Protein AF-G5N9F1-F1 (afdb_monomer)

Foldseek 3Di:
DPVLVVLLVVLVVVLVVCVVVVNPPSVVSLVVSLVVCVVVVPDDPVSNVVSSVVD

Radius of gyration: 10.95 Å; Cα contacts (8 Å, |Δi|>4): 26; chains: 1; bounding box: 27×18×29 Å

Secondary structure (DSSP, 8-state):
--HHHHHHHHHHHHHHHHHHTT---HHHHHHHHHHHHHHHT-S-HHHHHHHHHT-

Structure (mmCIF, N/CA/C/O backbone):
data_AF-G5N9F1-F1
#
_entry.id   AF-G5N9F1-F1
#
loop_
_atom_site.group_PDB
_atom_site.id
_atom_site.type_symbol
_atom_site.label_atom_id
_atom_site.label_alt_id
_atom_site.label_comp_id
_atom_site.label_asym_id
_atom_site.label_entity_id
_atom_site.label_seq_id
_atom_site.pdbx_PDB_ins_code
_atom_site.Cartn_x
_atom_site.Cartn_y
_atom_site.Cartn_z
_atom_site.occupancy
_atom_site.B_iso_or_equiv
_atom_site.auth_seq_id
_atom_site.auth_comp_id
_atom_site.auth_asym_id
_atom_site.auth_atom_id
_atom_site.pdbx_PDB_model_num
ATOM 1 N N . MET A 1 1 ? -1.886 8.451 17.974 1.00 50.62 1 MET A N 1
ATOM 2 C CA . MET A 1 1 ? -0.944 8.162 16.869 1.00 50.62 1 MET A CA 1
ATOM 3 C C . MET A 1 1 ? -1.746 7.556 15.734 1.00 50.62 1 MET A C 1
ATOM 5 O O . MET A 1 1 ? -2.447 6.585 15.983 1.00 50.62 1 MET A O 1
ATOM 9 N N . ASN A 1 2 ? -1.731 8.160 14.546 1.00 78.62 2 ASN A N 1
ATOM 10 C CA . ASN A 1 2 ? -2.512 7.667 13.413 1.00 78.62 2 ASN A CA 1
ATOM 11 C C . ASN A 1 2 ? -1.732 6.530 12.724 1.00 78.62 2 ASN A C 1
ATOM 13 O O . ASN A 1 2 ? -0.759 6.803 12.019 1.00 78.62 2 ASN A O 1
ATOM 17 N N . LYS A 1 3 ? -2.111 5.270 12.989 1.00 76.19 3 LYS A N 1
ATOM 18 C CA . LYS A 1 3 ? -1.460 4.066 12.433 1.00 76.19 3 LYS A CA 1
ATOM 19 C C . LYS A 1 3 ? -1.448 4.081 10.902 1.00 76.19 3 LYS A C 1
ATOM 21 O O . LYS A 1 3 ? -0.451 3.690 10.304 1.00 76.19 3 LYS A O 1
ATOM 26 N N . VAL A 1 4 ? -2.486 4.652 10.287 1.00 75.06 4 VAL A N 1
ATOM 27 C CA . VAL A 1 4 ? -2.592 4.872 8.835 1.00 75.06 4 VAL A CA 1
ATOM 28 C C . VAL A 1 4 ? -1.407 5.681 8.309 1.00 75.06 4 VAL A C 1
ATOM 30 O O . VAL A 1 4 ? -0.752 5.289 7.350 1.00 75.06 4 VAL A O 1
ATOM 33 N N . ALA A 1 5 ? -1.065 6.785 8.979 1.00 79.75 5 ALA A N 1
ATOM 34 C CA . ALA A 1 5 ? 0.027 7.660 8.554 1.00 79.75 5 ALA A CA 1
ATOM 35 C C . ALA A 1 5 ? 1.412 7.012 8.717 1.00 79.75 5 ALA A C 1
ATOM 37 O O . ALA A 1 5 ? 2.348 7.372 8.003 1.00 79.75 5 ALA A O 1
ATOM 38 N N . GLN A 1 6 ? 1.567 6.085 9.667 1.00 81.25 6 GLN A N 1
ATOM 39 C CA . GLN A 1 6 ? 2.792 5.300 9.807 1.00 81.25 6 GLN A CA 1
ATOM 40 C C . GLN A 1 6 ? 2.918 4.291 8.664 1.00 81.25 6 GLN A C 1
ATOM 42 O O . GLN A 1 6 ? 3.929 4.307 7.965 1.00 81.25 6 GLN A O 1
ATOM 47 N N . 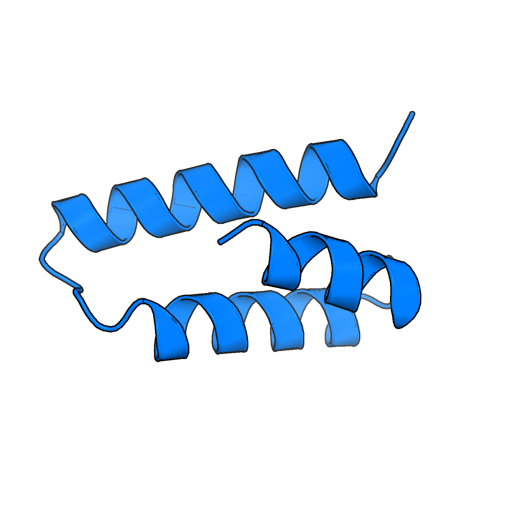TYR A 1 7 ? 1.869 3.505 8.419 1.00 81.00 7 TYR A N 1
ATOM 48 C CA . TYR A 1 7 ? 1.850 2.528 7.333 1.00 81.00 7 TYR A CA 1
ATOM 49 C C . TYR A 1 7 ? 2.021 3.172 5.961 1.00 81.00 7 TYR A C 1
ATOM 51 O O . TYR A 1 7 ? 2.782 2.665 5.147 1.00 81.00 7 TYR A O 1
ATOM 59 N N . TYR A 1 8 ? 1.394 4.324 5.714 1.00 79.69 8 TYR A N 1
ATOM 60 C CA . TYR A 1 8 ? 1.579 5.066 4.469 1.00 79.69 8 TYR A CA 1
ATOM 61 C C . TYR A 1 8 ? 3.045 5.441 4.232 1.00 79.69 8 TYR A C 1
ATOM 63 O O . TYR A 1 8 ? 3.572 5.230 3.143 1.00 79.69 8 TYR A O 1
ATOM 71 N N . ARG A 1 9 ? 3.745 5.933 5.263 1.00 82.31 9 ARG A N 1
ATOM 72 C CA . ARG A 1 9 ? 5.175 6.258 5.147 1.00 82.31 9 ARG A CA 1
ATOM 73 C C . ARG A 1 9 ? 6.034 5.028 4.873 1.00 82.31 9 ARG A C 1
ATOM 75 O O . ARG A 1 9 ? 6.932 5.107 4.040 1.00 82.31 9 ARG A O 1
ATOM 82 N N . GLU A 1 10 ? 5.768 3.913 5.548 1.00 83.25 10 GLU A N 1
ATOM 83 C CA . GLU A 1 10 ? 6.490 2.654 5.324 1.00 83.25 10 GLU A CA 1
ATOM 84 C C . GLU A 1 10 ? 6.238 2.100 3.911 1.00 83.25 10 GLU A C 1
ATOM 86 O O . GLU A 1 10 ? 7.176 1.680 3.230 1.00 83.25 10 GLU A O 1
ATOM 91 N N . LEU A 1 11 ? 4.994 2.177 3.431 1.00 81.06 11 LEU A N 1
ATOM 92 C CA . LEU A 1 11 ? 4.588 1.723 2.102 1.00 81.06 11 LEU A CA 1
ATOM 93 C C . LEU A 1 11 ? 5.241 2.573 1.004 1.00 81.06 11 LEU A C 1
ATOM 95 O O . LEU A 1 11 ? 5.868 2.024 0.101 1.00 81.06 11 LEU A O 1
ATOM 99 N N . VAL A 1 12 ? 5.202 3.904 1.124 1.00 83.69 12 VAL A N 1
ATOM 100 C CA . VAL A 1 12 ? 5.867 4.830 0.189 1.00 83.69 12 VAL A CA 1
ATOM 101 C C . VAL A 1 12 ? 7.385 4.641 0.190 1.00 83.69 12 VAL A C 1
ATOM 103 O O . VAL A 1 12 ? 8.006 4.681 -0.874 1.00 83.69 12 VAL A O 1
ATOM 106 N N . ALA A 1 13 ? 8.001 4.400 1.352 1.00 86.00 13 ALA A N 1
ATOM 107 C CA . ALA A 1 13 ? 9.432 4.119 1.442 1.00 86.00 13 ALA A CA 1
ATOM 108 C C . ALA A 1 13 ? 9.799 2.814 0.713 1.00 86.00 13 ALA A C 1
ATOM 110 O O . ALA A 1 13 ? 10.732 2.813 -0.093 1.00 86.00 13 ALA A O 1
ATOM 111 N N . SER A 1 14 ? 9.028 1.743 0.932 1.00 82.31 14 SER A N 1
ATOM 112 C CA . SER A 1 14 ? 9.232 0.450 0.267 1.00 82.31 14 SER A CA 1
ATOM 113 C C . SER A 1 14 ? 8.992 0.527 -1.245 1.00 82.31 14 SER A C 1
ATOM 115 O O . SER A 1 14 ? 9.808 0.027 -2.019 1.00 82.31 14 SER A O 1
ATOM 117 N N . LEU A 1 15 ? 7.934 1.220 -1.685 1.00 82.75 15 LEU A N 1
ATOM 118 C CA . LEU A 1 15 ? 7.671 1.493 -3.102 1.00 82.75 15 LEU A CA 1
ATOM 119 C C . LEU A 1 15 ? 8.827 2.262 -3.746 1.00 82.75 15 LEU A C 1
ATOM 121 O O . LEU A 1 15 ? 9.314 1.880 -4.806 1.00 82.75 15 LEU A O 1
ATOM 125 N N . SER A 1 16 ? 9.308 3.320 -3.091 1.00 83.38 16 SER A N 1
ATOM 126 C CA . SER A 1 16 ? 10.397 4.161 -3.605 1.00 83.38 16 SER A CA 1
ATOM 127 C C . SER A 1 16 ? 11.727 3.413 -3.712 1.00 83.38 16 SER A C 1
ATOM 129 O O . SER A 1 16 ? 12.554 3.713 -4.573 1.00 83.38 16 SER A O 1
ATOM 131 N N . GLU A 1 17 ? 11.989 2.468 -2.813 1.00 86.56 17 GLU A N 1
ATOM 132 C CA . GLU A 1 17 ? 13.161 1.594 -2.882 1.00 86.56 17 GLU A CA 1
ATOM 133 C C . GLU A 1 17 ? 13.062 0.616 -4.056 1.00 86.56 17 GLU A C 1
ATOM 135 O O . GLU A 1 17 ? 13.989 0.512 -4.857 1.00 86.56 17 GLU A O 1
ATOM 140 N N . ARG A 1 18 ? 11.909 -0.026 -4.225 1.00 83.56 18 ARG A N 1
ATOM 141 C CA . ARG A 1 18 ? 11.663 -0.971 -5.319 1.00 83.56 18 ARG A CA 1
ATOM 142 C C . ARG A 1 18 ? 11.668 -0.308 -6.697 1.00 83.56 18 ARG A C 1
ATOM 144 O O . ARG A 1 18 ? 12.316 -0.818 -7.609 1.00 83.56 18 ARG A O 1
ATOM 151 N N . LEU A 1 19 ? 11.088 0.888 -6.812 1.00 83.88 19 LEU A N 1
ATOM 152 C CA . LEU A 1 19 ? 11.186 1.731 -8.009 1.00 83.88 19 LEU A CA 1
ATOM 153 C C . LEU A 1 19 ? 12.643 2.064 -8.358 1.00 83.88 19 LEU A C 1
ATOM 155 O O . LEU A 1 19 ? 13.030 1.996 -9.525 1.00 83.88 19 LEU A O 1
ATOM 159 N N . ARG A 1 20 ? 13.474 2.378 -7.353 1.00 85.81 20 ARG A N 1
ATOM 160 C CA . ARG A 1 20 ? 14.920 2.596 -7.545 1.00 85.81 20 ARG A CA 1
ATOM 161 C C . ARG A 1 20 ? 15.660 1.327 -7.962 1.00 85.81 20 ARG A C 1
ATOM 163 O O . ARG A 1 20 ? 16.596 1.421 -8.748 1.00 85.81 20 ARG A O 1
ATOM 170 N N . ASN A 1 21 ? 15.208 0.164 -7.502 1.00 86.88 21 ASN A N 1
ATOM 171 C CA . ASN A 1 21 ? 15.734 -1.141 -7.905 1.00 86.88 21 ASN A CA 1
ATOM 172 C C . ASN A 1 21 ? 15.244 -1.594 -9.295 1.00 86.88 21 ASN A C 1
ATOM 174 O O . ASN A 1 21 ? 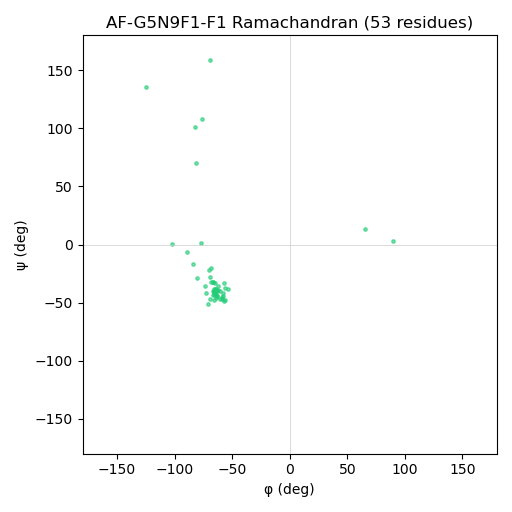15.620 -2.671 -9.753 1.00 86.88 21 ASN A O 1
ATOM 178 N N . GLY A 1 22 ? 14.445 -0.775 -9.990 1.00 84.44 22 GLY A N 1
ATOM 179 C CA . GLY A 1 22 ? 13.962 -1.048 -11.345 1.00 84.44 22 GLY A CA 1
ATOM 180 C C . GLY A 1 22 ? 12.642 -1.816 -11.406 1.00 84.44 22 GLY A C 1
ATOM 181 O O . GLY A 1 22 ? 12.160 -2.101 -12.502 1.00 84.44 22 GLY A O 1
ATOM 182 N N . GLU A 1 23 ? 12.031 -2.115 -10.259 1.00 81.56 23 GLU A N 1
ATOM 183 C CA . GLU A 1 23 ? 10.711 -2.731 -10.171 1.00 81.56 23 GLU A CA 1
ATOM 184 C C . GLU A 1 23 ? 9.654 -1.659 -10.477 1.00 81.56 23 GLU A C 1
ATOM 186 O O . GLU A 1 23 ? 9.455 -0.723 -9.706 1.00 81.56 23 GLU A O 1
ATOM 191 N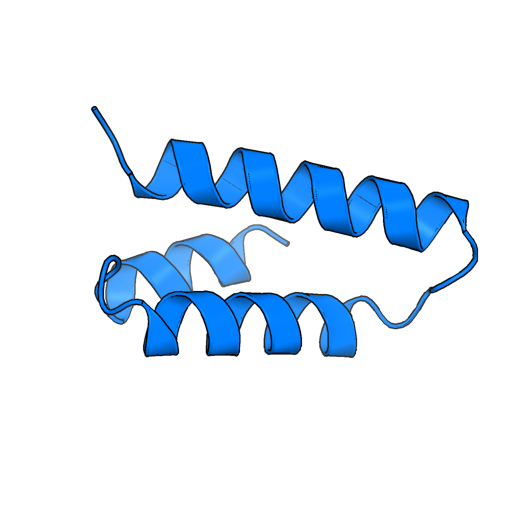 N . ARG A 1 24 ? 9.022 -1.744 -11.653 1.00 77.94 24 ARG A N 1
ATOM 192 C CA . ARG A 1 24 ? 8.030 -0.756 -12.128 1.00 77.94 24 ARG A CA 1
ATOM 193 C C . ARG A 1 24 ? 6.585 -1.210 -11.989 1.00 77.94 24 ARG A C 1
ATOM 195 O O . ARG A 1 24 ? 5.685 -0.477 -12.385 1.00 77.94 24 ARG A O 1
ATOM 202 N N . ASP A 1 25 ? 6.371 -2.406 -11.460 1.00 82.38 25 ASP A N 1
ATOM 203 C CA . ASP A 1 25 ? 5.036 -2.954 -11.269 1.00 82.38 25 ASP A CA 1
ATOM 204 C C .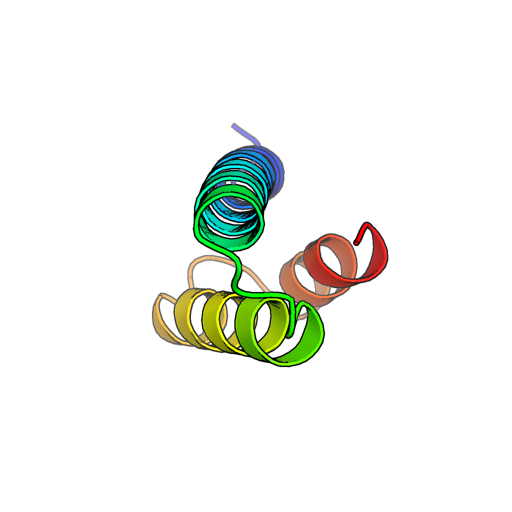 ASP A 1 25 ? 4.424 -2.389 -9.981 1.00 82.38 25 ASP A C 1
ATOM 206 O O . ASP A 1 25 ? 4.335 -3.063 -8.958 1.00 82.38 25 ASP A O 1
ATOM 210 N N . ILE A 1 26 ? 4.091 -1.094 -10.006 1.00 76.62 26 ILE A N 1
ATOM 211 C CA . ILE A 1 26 ? 3.532 -0.373 -8.853 1.00 76.62 26 ILE A CA 1
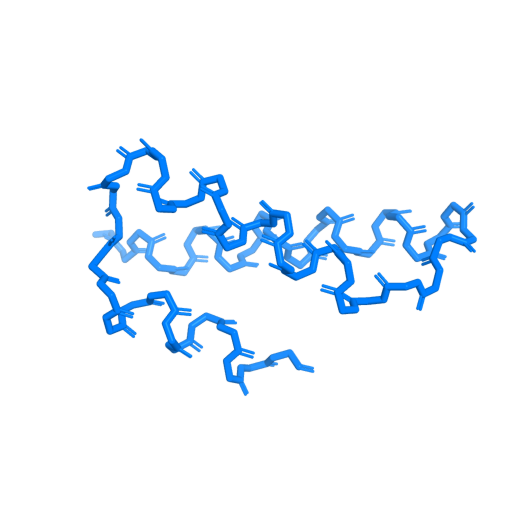ATOM 212 C C . ILE A 1 26 ? 2.266 -1.080 -8.355 1.00 76.62 26 ILE A C 1
ATOM 214 O O . ILE A 1 26 ? 2.092 -1.210 -7.146 1.00 76.62 26 ILE A O 1
ATOM 218 N N . ASP A 1 27 ? 1.450 -1.617 -9.264 1.00 81.31 27 ASP A N 1
ATOM 219 C CA . ASP A 1 27 ? 0.235 -2.362 -8.933 1.00 81.31 27 ASP A CA 1
ATOM 220 C C . ASP A 1 27 ? 0.544 -3.611 -8.093 1.00 81.31 27 ASP A C 1
ATOM 222 O O . ASP A 1 27 ? -0.063 -3.816 -7.037 1.00 81.31 27 ASP A O 1
ATOM 226 N N . ALA A 1 2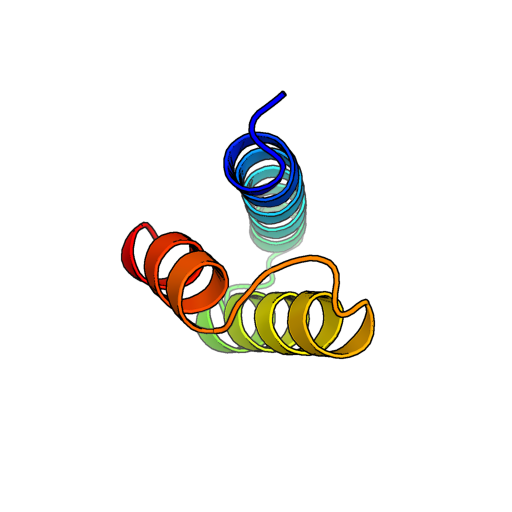8 ? 1.540 -4.413 -8.489 1.00 83.00 28 ALA A N 1
ATOM 227 C CA . ALA A 1 28 ? 1.957 -5.583 -7.713 1.00 83.00 28 ALA A CA 1
ATOM 228 C C . ALA A 1 28 ? 2.489 -5.208 -6.320 1.00 83.00 28 ALA A C 1
ATOM 230 O O . ALA A 1 28 ? 2.256 -5.923 -5.340 1.00 83.00 28 ALA A O 1
ATOM 231 N N . LEU A 1 29 ? 3.188 -4.078 -6.211 1.00 79.06 29 LEU A N 1
ATOM 232 C CA . LEU A 1 29 ? 3.746 -3.608 -4.944 1.00 79.06 29 LEU A CA 1
ATOM 233 C C . LEU A 1 29 ? 2.681 -3.079 -3.990 1.00 79.06 29 LEU A C 1
ATOM 235 O O . LEU A 1 29 ? 2.715 -3.373 -2.791 1.00 79.06 29 LEU A O 1
ATOM 239 N N . VAL A 1 30 ? 1.727 -2.328 -4.529 1.00 80.75 30 VAL A N 1
ATOM 240 C CA . VAL A 1 30 ? 0.569 -1.826 -3.796 1.00 80.75 30 VAL A CA 1
ATOM 241 C C . VAL A 1 30 ? -0.287 -2.996 -3.312 1.00 80.75 30 VAL A C 1
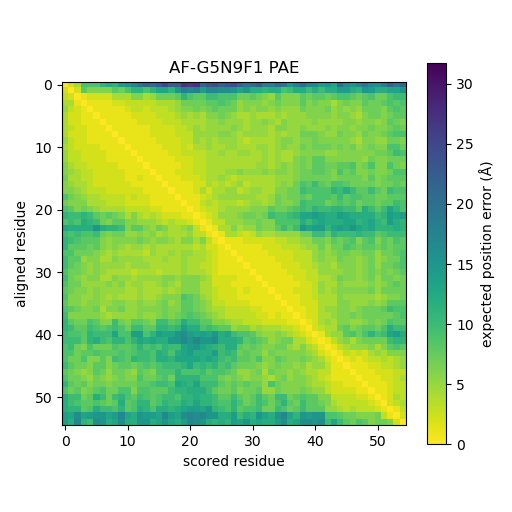ATOM 243 O O . VAL A 1 30 ? -0.639 -3.039 -2.133 1.00 80.75 30 VAL A O 1
ATOM 246 N N . GLU A 1 31 ? -0.540 -3.998 -4.157 1.00 83.44 31 GLU A N 1
ATOM 247 C CA . GLU A 1 31 ? -1.309 -5.185 -3.771 1.00 83.44 31 GLU A CA 1
ATOM 248 C C . GLU A 1 31 ? -0.581 -6.030 -2.712 1.00 83.44 31 GLU A C 1
ATOM 250 O O . GLU A 1 31 ? -1.203 -6.467 -1.741 1.00 83.44 31 GLU A O 1
ATOM 255 N N . GLN A 1 32 ? 0.743 -6.205 -2.817 1.00 80.94 32 GLN A N 1
ATOM 256 C CA . GLN A 1 32 ? 1.531 -6.870 -1.770 1.00 80.94 32 GLN A CA 1
ATOM 257 C C . GLN A 1 32 ? 1.421 -6.149 -0.426 1.00 80.94 32 GLN A C 1
ATOM 259 O O . GLN A 1 32 ? 1.241 -6.789 0.615 1.00 80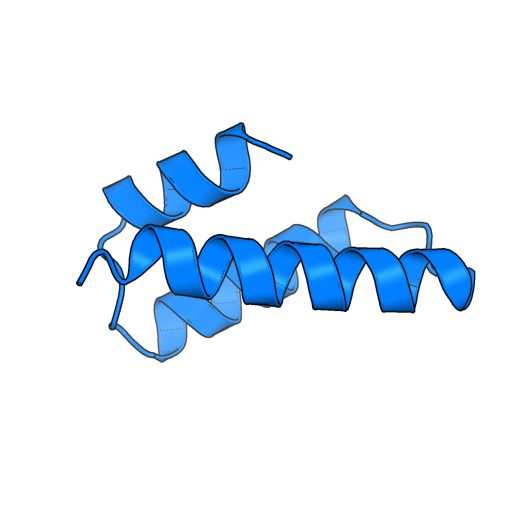.94 32 GLN A O 1
ATOM 264 N N . ALA A 1 33 ? 1.532 -4.822 -0.428 1.00 78.56 33 ALA A N 1
ATOM 265 C CA . ALA A 1 33 ? 1.416 -4.043 0.792 1.00 78.56 33 ALA A CA 1
ATOM 266 C C . ALA A 1 33 ? -0.007 -4.105 1.370 1.00 78.56 33 ALA A C 1
ATOM 268 O O . ALA A 1 33 ? -0.165 -4.302 2.576 1.00 78.56 33 ALA A O 1
ATOM 269 N N . ARG A 1 34 ? -1.033 -4.057 0.511 1.00 79.44 34 ARG A N 1
ATOM 270 C CA . ARG A 1 34 ? -2.443 -4.237 0.883 1.00 79.44 34 ARG A CA 1
ATOM 271 C C . ARG A 1 34 ? -2.671 -5.577 1.579 1.00 79.44 34 ARG A C 1
ATOM 273 O O . ARG A 1 34 ? -3.252 -5.618 2.661 1.00 79.44 34 ARG A O 1
ATOM 280 N N . GLN A 1 35 ? -2.163 -6.670 1.010 1.00 83.19 35 GLN A N 1
ATOM 281 C CA . GLN A 1 35 ? -2.279 -8.004 1.605 1.00 83.19 35 GLN A CA 1
ATOM 282 C C . GLN A 1 35 ? -1.573 -8.105 2.955 1.00 83.19 35 GLN A C 1
ATOM 284 O O . GLN A 1 35 ? -2.112 -8.704 3.885 1.00 83.19 35 GLN A O 1
ATOM 289 N N . ARG A 1 36 ? -0.391 -7.494 3.086 1.00 79.19 36 ARG A N 1
ATOM 290 C CA . ARG A 1 36 ? 0.381 -7.497 4.333 1.00 79.19 36 ARG A CA 1
ATOM 291 C C . ARG A 1 36 ? -0.371 -6.779 5.453 1.00 79.19 36 ARG A C 1
ATOM 293 O O . ARG A 1 36 ? -0.472 -7.308 6.553 1.00 79.19 36 ARG A O 1
ATOM 300 N N . VAL A 1 37 ? -0.960 -5.629 5.140 1.00 76.38 37 VAL A N 1
ATOM 301 C CA . VAL A 1 37 ? -1.790 -4.846 6.063 1.00 76.38 37 VAL A CA 1
ATOM 302 C C . VAL A 1 37 ? -3.076 -5.585 6.451 1.00 76.38 37 VAL A C 1
ATOM 304 O O . VAL A 1 37 ? -3.479 -5.583 7.613 1.00 76.38 37 VAL A O 1
ATOM 307 N N . MET A 1 38 ? -3.721 -6.259 5.496 1.00 77.62 38 MET A N 1
ATOM 308 C CA . MET A 1 38 ? -4.902 -7.074 5.792 1.00 77.62 38 MET A CA 1
ATOM 309 C C . MET A 1 38 ? -4.566 -8.290 6.667 1.00 77.62 38 MET A C 1
ATOM 311 O O . MET A 1 38 ? -5.395 -8.686 7.482 1.00 77.62 38 MET A O 1
ATOM 315 N N . GLN A 1 39 ? -3.368 -8.871 6.528 1.00 78.94 39 GLN A N 1
ATOM 316 C CA . GLN A 1 39 ? -2.908 -9.986 7.365 1.00 78.94 39 GLN A CA 1
ATOM 317 C C . GLN A 1 39 ? -2.543 -9.563 8.788 1.00 78.94 39 GLN A C 1
ATOM 319 O O . GLN A 1 39 ? -2.786 -10.331 9.716 1.00 78.94 39 GLN A O 1
ATOM 324 N N . THR A 1 40 ? -1.972 -8.369 8.983 1.00 74.12 40 THR A N 1
ATOM 325 C CA . THR A 1 40 ? -1.665 -7.875 10.335 1.00 74.12 40 THR A CA 1
ATOM 326 C C . THR A 1 40 ? -2.932 -7.519 11.113 1.00 74.12 40 THR A C 1
ATOM 328 O O . THR A 1 40 ? -2.912 -7.525 12.341 1.00 74.12 40 THR A O 1
ATOM 331 N N . GLY A 1 41 ? -4.048 -7.245 10.423 1.00 72.88 41 GLY A N 1
ATOM 332 C CA . GLY A 1 41 ? -5.328 -6.893 11.050 1.00 72.88 41 GLY A CA 1
ATOM 333 C C . GLY A 1 41 ? -5.282 -5.558 11.800 1.00 72.88 41 GLY A C 1
ATOM 334 O O . GLY A 1 41 ? -6.172 -5.253 12.591 1.00 72.88 41 GLY A O 1
ATOM 335 N N . GLU A 1 42 ? -4.230 -4.769 11.575 1.00 73.50 42 GLU A N 1
ATOM 336 C CA . GLU A 1 42 ? -3.969 -3.525 12.299 1.00 73.50 42 GLU A CA 1
ATOM 337 C C . GLU A 1 42 ? -4.712 -2.320 11.721 1.00 73.50 42 GLU A C 1
ATOM 339 O O . GLU A 1 42 ? -4.832 -1.303 12.408 1.00 73.50 42 GLU A O 1
ATOM 344 N N . LEU A 1 43 ? -5.196 -2.444 10.483 1.00 73.38 43 LEU A N 1
ATOM 345 C CA . LEU A 1 43 ? -5.930 -1.425 9.742 1.00 73.38 43 LEU A CA 1
ATOM 346 C C . LEU A 1 43 ? -7.270 -2.000 9.282 1.00 73.38 43 LEU A C 1
ATOM 348 O O . LEU A 1 43 ? -7.369 -3.125 8.784 1.00 73.38 43 LEU A O 1
ATOM 352 N N . THR A 1 44 ? -8.316 -1.210 9.458 1.00 76.44 44 THR A N 1
ATOM 353 C CA . THR A 1 44 ? -9.656 -1.506 8.963 1.00 76.44 44 THR A CA 1
ATOM 354 C C . THR A 1 44 ? -9.699 -1.417 7.440 1.00 76.44 44 THR A C 1
ATOM 356 O O . THR A 1 44 ? -8.878 -0.756 6.807 1.00 76.44 44 THR A O 1
ATOM 359 N N . ARG A 1 45 ? -10.697 -2.061 6.827 1.00 75.50 45 ARG A N 1
ATOM 360 C CA . ARG A 1 45 ? -10.881 -2.055 5.366 1.00 75.50 45 ARG A CA 1
ATOM 361 C C . ARG A 1 45 ? -10.917 -0.632 4.786 1.00 75.50 45 ARG A C 1
ATOM 363 O O . ARG A 1 45 ? -10.321 -0.390 3.749 1.00 75.50 45 ARG A O 1
ATOM 370 N N . THR A 1 46 ? -11.537 0.303 5.507 1.00 80.00 46 THR A N 1
ATOM 371 C CA . THR A 1 46 ? -11.593 1.727 5.152 1.00 80.00 46 THR A CA 1
ATOM 372 C C . THR A 1 46 ? -10.217 2.386 5.167 1.00 80.00 46 THR A C 1
ATOM 374 O O . THR A 1 46 ? -9.878 3.118 4.247 1.00 80.00 46 THR A O 1
ATOM 377 N N . GLU A 1 47 ? -9.401 2.108 6.184 1.00 74.81 47 GLU A N 1
ATOM 378 C CA . GLU A 1 47 ? -8.051 2.670 6.280 1.00 74.81 47 GLU A CA 1
ATOM 379 C C . GLU A 1 47 ? -7.121 2.112 5.193 1.00 74.81 47 GLU A C 1
ATOM 381 O O . GLU A 1 47 ? -6.252 2.827 4.704 1.00 74.81 47 GLU A O 1
ATOM 386 N N . VAL A 1 48 ? -7.322 0.854 4.783 1.00 75.94 48 VAL A N 1
ATOM 387 C CA . VAL A 1 48 ? -6.621 0.237 3.644 1.00 75.94 48 VAL A CA 1
ATOM 388 C C . VAL A 1 48 ? -7.017 0.892 2.319 1.00 75.94 48 VAL A C 1
ATOM 390 O O . VAL A 1 48 ? -6.142 1.184 1.500 1.00 75.94 48 VAL A O 1
ATOM 393 N N . ASP A 1 49 ? -8.311 1.148 2.116 1.00 79.06 49 ASP A N 1
ATOM 394 C CA . ASP A 1 49 ? -8.826 1.836 0.926 1.00 79.06 49 ASP A CA 1
ATOM 395 C C . ASP A 1 49 ? -8.321 3.289 0.851 1.00 79.06 49 ASP A C 1
ATOM 397 O O . ASP A 1 49 ? -7.953 3.770 -0.221 1.00 79.06 49 ASP A O 1
ATOM 401 N N . GLU A 1 50 ? -8.225 3.994 1.983 1.00 76.00 50 GLU A N 1
ATOM 402 C CA . GLU A 1 50 ? -7.619 5.332 2.036 1.00 76.00 50 GLU A CA 1
ATOM 403 C C . GLU A 1 50 ? -6.125 5.312 1.684 1.00 76.00 50 GLU A C 1
ATOM 405 O O . GLU A 1 50 ? -5.643 6.200 0.980 1.00 76.00 50 GLU A O 1
ATOM 410 N N . LEU A 1 51 ? -5.401 4.285 2.133 1.00 72.44 51 LEU A N 1
ATOM 411 C CA . LEU A 1 51 ? -3.972 4.104 1.868 1.00 72.44 51 LEU A CA 1
ATOM 412 C C . LEU A 1 51 ? -3.676 3.847 0.386 1.00 72.44 51 LEU A C 1
ATOM 414 O O . LEU A 1 51 ? -2.682 4.341 -0.139 1.00 72.44 51 LEU A O 1
ATOM 418 N N . THR A 1 52 ? -4.538 3.075 -0.276 1.00 68.25 52 THR A N 1
ATOM 419 C CA . THR A 1 52 ? -4.397 2.699 -1.691 1.00 68.25 52 THR A CA 1
ATOM 420 C C . THR A 1 52 ? -4.873 3.789 -2.643 1.00 68.25 52 THR A C 1
ATOM 422 O O . THR A 1 52 ? -4.322 3.919 -3.727 1.00 68.25 52 THR A O 1
ATOM 425 N N . ARG A 1 53 ? -5.842 4.621 -2.244 1.00 71.75 53 ARG A N 1
ATOM 426 C CA . ARG A 1 53 ? -6.347 5.730 -3.072 1.00 71.75 53 ARG A CA 1
ATOM 427 C C . ARG A 1 53 ? -5.341 6.871 -3.274 1.00 71.75 53 ARG A C 1
ATOM 429 O O . ARG A 1 53 ? -5.532 7.693 -4.166 1.00 71.75 53 ARG A O 1
ATOM 436 N N . ALA A 1 54 ? -4.334 6.969 -2.411 1.00 62.44 54 ALA A N 1
ATOM 437 C CA . ALA A 1 54 ? -3.339 8.039 -2.437 1.00 62.44 54 ALA A CA 1
ATOM 438 C C . ALA A 1 54 ? -2.111 7.741 -3.324 1.00 62.44 54 ALA A C 1
ATOM 440 O O . ALA A 1 54 ? -1.275 8.632 -3.487 1.00 62.44 54 ALA A O 1
ATOM 441 N N . VAL A 1 55 ? -1.998 6.520 -3.864 1.00 61.50 55 VAL A N 1
ATOM 442 C CA . VAL A 1 55 ? -0.921 6.067 -4.766 1.00 61.50 55 VAL A CA 1
ATOM 443 C C . VAL A 1 55 ? -1.401 6.135 -6.211 1.00 61.50 55 VAL A C 1
ATOM 445 O O . VAL A 1 55 ? -0.602 6.594 -7.056 1.00 61.50 55 VAL A O 1
#

Sequence (55 aa):
MNKVAQYYRELVASLSERLRNGERDIDALVEQARQRVMQTGELTRTEVDELTRAV

Organism: NCBI:txid913075

Nearest PDB structures (foldseek):
  3i76-assembly3_C  TM=5.621E-01  e=3.845E+00  Bacillus subtilis
  1yxr-assembly1_A  TM=4.500E-01  e=2.630E+00  Homo sapiens

Mean predicted aligned error: 6.19 Å

pLDDT: mean 78.3, std 6.42, range [50.62, 86.88]

Solvent-accessible surface area (backbone atoms only — not comparable to full-atom values): 3318 Å² total; per-residue (Å²): 132,66,65,63,64,53,52,47,53,54,49,53,52,53,50,55,50,38,46,72,72,67,52,77,60,60,68,61,53,52,51,52,51,50,52,5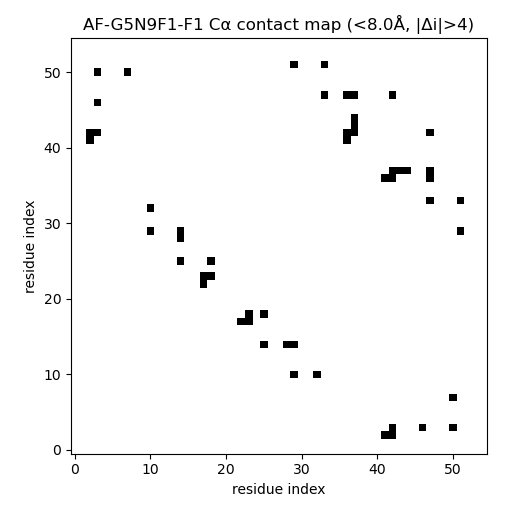2,44,60,70,69,62,81,53,54,74,67,55,50,51,57,58,58,72,76,112